Protein AF-A0A6I3A3E9-F1 (afdb_monomer)

Radius of gyration: 11.22 Å; Cα contacts (8 Å, |Δi|>4): 31; chains: 1; bounding box: 30×18×27 Å

Secondary structure (DSSP, 8-state):
--HHHHHHHHHHHHHHHHHHTTT-HHHHHHHHHHHHTS-TT-HHHHHHHHHHHHHH-

Structure (mmCIF, N/CA/C/O backbone):
data_AF-A0A6I3A3E9-F1
#
_entry.id   AF-A0A6I3A3E9-F1
#
loop_
_atom_site.group_PDB
_atom_site.id
_atom_site.type_symbol
_atom_site.label_atom_id
_atom_site.label_alt_id
_atom_site.label_comp_id
_atom_site.label_asym_id
_atom_site.label_entity_id
_atom_site.label_seq_id
_atom_site.pdbx_PDB_ins_code
_atom_site.Cartn_x
_atom_site.Cartn_y
_atom_site.Cartn_z
_atom_site.occupancy
_atom_site.B_iso_or_equiv
_atom_site.auth_seq_id
_atom_site.auth_comp_id
_atom_site.auth_asym_id
_atom_site.auth_atom_id
_atom_site.pdbx_PDB_model_num
ATOM 1 N N . ARG A 1 1 ? 21.558 4.218 -15.095 1.00 43.34 1 ARG A N 1
ATOM 2 C CA . ARG A 1 1 ? 21.369 2.900 -14.437 1.00 43.34 1 ARG A CA 1
ATOM 3 C C . ARG A 1 1 ? 20.920 3.162 -12.998 1.00 43.34 1 ARG A C 1
ATOM 5 O O . ARG A 1 1 ? 21.758 3.205 -12.116 1.00 43.34 1 ARG A O 1
ATOM 12 N N . THR A 1 2 ? 19.631 3.432 -12.788 1.00 54.25 2 THR A N 1
ATOM 13 C CA . THR A 1 2 ? 19.038 3.767 -11.470 1.00 54.25 2 THR A CA 1
ATOM 14 C C . THR A 1 2 ? 17.891 2.831 -11.072 1.00 54.25 2 THR A C 1
ATOM 16 O O . THR A 1 2 ? 17.357 2.972 -9.980 1.00 54.25 2 THR A O 1
ATOM 19 N N . GLY A 1 3 ? 17.548 1.841 -11.908 1.00 60.00 3 GLY A N 1
ATOM 20 C CA . GLY A 1 3 ? 16.380 0.974 -11.693 1.00 60.00 3 GLY A CA 1
ATOM 21 C C . GLY A 1 3 ? 16.373 0.186 -10.375 1.00 60.00 3 GLY A C 1
ATOM 22 O O . GLY A 1 3 ? 15.303 -0.059 -9.841 1.00 60.00 3 GLY A O 1
ATOM 23 N N . SER A 1 4 ? 17.539 -0.153 -9.808 1.00 63.03 4 SER A N 1
ATOM 24 C CA . SER A 1 4 ? 17.624 -0.900 -8.536 1.00 63.03 4 SER A CA 1
ATOM 25 C C . SER A 1 4 ? 17.318 -0.033 -7.313 1.00 63.03 4 SER A C 1
ATOM 27 O O . SER A 1 4 ? 16.521 -0.422 -6.469 1.00 63.03 4 SER A O 1
ATOM 29 N N . VAL A 1 5 ? 17.911 1.165 -7.237 1.00 66.56 5 VAL A N 1
ATOM 30 C CA . VAL A 1 5 ? 17.803 2.033 -6.050 1.00 66.56 5 VAL A CA 1
ATOM 31 C C . VAL A 1 5 ? 16.367 2.530 -5.862 1.00 66.56 5 VAL A C 1
ATOM 33 O O . VAL A 1 5 ? 15.878 2.582 -4.739 1.00 66.56 5 VAL A O 1
ATOM 36 N N . GLY A 1 6 ? 15.667 2.833 -6.963 1.00 83.25 6 GLY A N 1
ATOM 37 C CA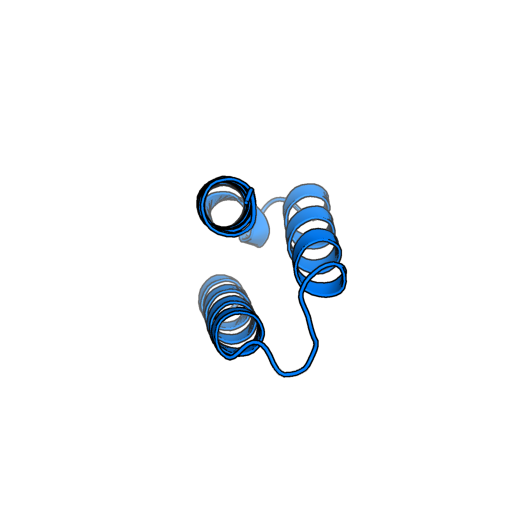 . GLY A 1 6 ? 14.254 3.214 -6.913 1.00 83.25 6 GLY A CA 1
ATOM 38 C C . GLY A 1 6 ? 13.348 2.066 -6.463 1.00 83.25 6 GLY A C 1
ATOM 39 O O . GLY A 1 6 ? 12.488 2.269 -5.612 1.00 83.25 6 GLY A O 1
ATOM 40 N N . ALA A 1 7 ? 13.573 0.850 -6.973 1.00 84.62 7 ALA A N 1
ATOM 41 C CA . ALA A 1 7 ? 12.775 -0.319 -6.607 1.00 84.62 7 ALA A CA 1
ATOM 42 C C . ALA A 1 7 ? 12.938 -0.704 -5.126 1.00 84.62 7 ALA A C 1
ATOM 44 O O . ALA A 1 7 ? 11.950 -0.989 -4.449 1.00 84.62 7 ALA A O 1
ATOM 45 N N . GLU A 1 8 ? 14.165 -0.667 -4.600 1.00 89.19 8 GLU A N 1
ATOM 46 C CA . GLU A 1 8 ? 14.427 -0.937 -3.181 1.00 89.19 8 GLU A CA 1
ATOM 47 C C . GLU A 1 8 ? 13.786 0.122 -2.278 1.00 89.19 8 GLU A C 1
ATOM 49 O O . GLU A 1 8 ? 13.144 -0.225 -1.288 1.00 89.19 8 GLU A O 1
ATOM 54 N N . GLN A 1 9 ? 13.879 1.403 -2.649 1.00 91.50 9 GLN A N 1
ATOM 55 C CA . GLN A 1 9 ? 13.269 2.489 -1.883 1.00 91.50 9 GLN A CA 1
ATOM 56 C C . GLN A 1 9 ? 11.736 2.388 -1.852 1.00 91.50 9 GLN A C 1
ATOM 58 O O . GLN A 1 9 ? 11.135 2.535 -0.785 1.00 91.50 9 GLN A O 1
ATOM 63 N N . VAL A 1 10 ? 11.109 2.067 -2.989 1.00 93.69 10 VAL A N 1
ATOM 64 C CA . VAL A 1 10 ? 9.663 1.805 -3.071 1.00 93.69 10 VAL A CA 1
ATOM 65 C C . VAL A 1 10 ? 9.283 0.613 -2.193 1.00 93.69 10 VAL A C 1
ATOM 67 O O . VAL A 1 10 ? 8.330 0.700 -1.422 1.00 93.69 10 VAL A O 1
ATOM 70 N N . ALA A 1 11 ? 10.050 -0.480 -2.229 1.00 94.31 11 ALA A N 1
ATOM 71 C CA . ALA A 1 11 ? 9.793 -1.648 -1.389 1.00 94.31 11 ALA A CA 1
ATOM 72 C C . ALA A 1 11 ? 9.906 -1.335 0.116 1.00 94.31 11 ALA A C 1
ATOM 74 O O . ALA A 1 11 ? 9.082 -1.805 0.908 1.00 94.31 11 ALA A O 1
ATOM 75 N N . THR A 1 12 ? 10.887 -0.524 0.524 1.00 96.38 12 THR A N 1
ATOM 76 C CA . THR A 1 12 ? 11.014 -0.047 1.910 1.00 96.38 12 THR A CA 1
ATOM 77 C C . THR A 1 12 ? 9.798 0.778 2.324 1.00 96.38 12 THR A C 1
ATOM 79 O O . THR A 1 12 ? 9.235 0.536 3.391 1.00 96.38 12 THR A O 1
ATOM 82 N N . GLN A 1 13 ? 9.349 1.705 1.476 1.00 97.19 13 GLN A N 1
ATOM 83 C CA . GLN A 1 13 ? 8.201 2.558 1.779 1.00 97.19 13 GLN A CA 1
ATOM 84 C C . GLN A 1 13 ? 6.892 1.763 1.851 1.00 97.19 13 GLN A C 1
ATOM 86 O O . GLN A 1 13 ? 6.129 1.929 2.799 1.00 97.19 13 GLN A O 1
ATOM 91 N N . LEU A 1 14 ? 6.670 0.834 0.916 1.00 97.81 14 LEU A N 1
ATOM 92 C CA . LEU A 1 14 ? 5.520 -0.073 0.941 1.00 97.81 14 LEU A CA 1
ATOM 93 C C . LEU A 1 14 ? 5.504 -0.930 2.211 1.00 97.81 14 LEU A C 1
ATOM 95 O O . LEU A 1 14 ? 4.442 -1.141 2.786 1.00 97.81 14 LEU A O 1
ATOM 99 N N . THR A 1 15 ? 6.667 -1.393 2.682 1.00 97.81 15 THR A N 1
ATOM 100 C CA . THR A 1 15 ? 6.766 -2.138 3.950 1.00 97.81 15 THR A CA 1
ATOM 101 C C . THR A 1 15 ? 6.313 -1.285 5.133 1.00 97.81 15 THR A C 1
ATOM 103 O O . THR A 1 15 ? 5.507 -1.753 5.929 1.00 97.81 15 THR A O 1
ATOM 106 N N . ALA A 1 16 ? 6.791 -0.041 5.229 1.00 97.50 16 ALA A N 1
ATOM 107 C CA . ALA A 1 16 ? 6.445 0.855 6.331 1.00 97.50 16 ALA A CA 1
ATOM 108 C C . ALA A 1 16 ? 4.947 1.203 6.351 1.00 97.50 16 ALA A C 1
ATOM 110 O O . ALA A 1 16 ? 4.310 1.114 7.396 1.00 97.50 16 ALA A O 1
ATOM 111 N N . LEU A 1 17 ? 4.372 1.531 5.190 1.00 98.31 17 LEU A N 1
ATOM 112 C CA . LEU A 1 17 ? 2.944 1.845 5.063 1.00 98.31 17 LEU A CA 1
ATOM 113 C C . LEU A 1 17 ? 2.059 0.638 5.395 1.00 98.31 17 LEU A C 1
ATOM 115 O O . LEU A 1 17 ? 0.990 0.780 5.980 1.00 98.31 17 LEU A O 1
ATOM 119 N N . LEU A 1 18 ? 2.506 -0.574 5.058 1.00 97.19 18 LEU A N 1
ATOM 120 C CA . LEU A 1 18 ? 1.756 -1.799 5.322 1.00 97.19 18 LEU A CA 1
ATOM 121 C C . LEU A 1 18 ? 1.537 -2.063 6.824 1.00 97.19 18 LEU A C 1
ATOM 123 O O . LEU A 1 18 ? 0.574 -2.740 7.196 1.00 97.19 18 LEU A O 1
ATOM 127 N N . ASP A 1 19 ? 2.417 -1.559 7.689 1.00 96.25 19 ASP A N 1
ATOM 128 C CA . ASP A 1 19 ? 2.298 -1.750 9.134 1.00 96.25 19 ASP A CA 1
ATOM 129 C C . ASP A 1 19 ? 1.202 -0.888 9.767 1.00 96.25 19 ASP A C 1
ATOM 131 O O . ASP A 1 19 ? 0.617 -1.303 10.767 1.00 96.25 19 ASP A O 1
ATOM 135 N N . THR A 1 20 ? 0.854 0.242 9.151 1.00 97.12 20 THR A N 1
ATOM 136 C CA . THR A 1 20 ? -0.140 1.199 9.661 1.00 97.12 20 THR A CA 1
ATOM 137 C C . THR A 1 20 ? -1.431 1.239 8.838 1.00 97.12 20 THR A C 1
ATOM 139 O O . THR A 1 20 ? -2.477 1.621 9.361 1.00 97.12 20 THR A O 1
ATOM 142 N N . ALA A 1 21 ? -1.414 0.754 7.590 1.00 96.75 21 ALA A N 1
ATOM 143 C CA . ALA A 1 21 ? -2.530 0.811 6.637 1.00 96.75 21 ALA A CA 1
ATOM 144 C C . ALA A 1 21 ? -3.850 0.173 7.109 1.00 96.75 2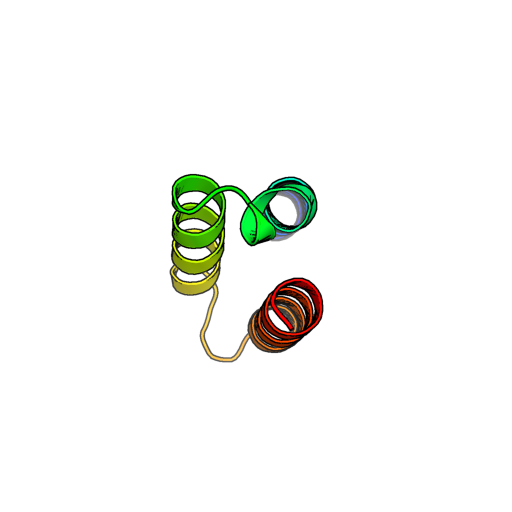1 ALA A C 1
ATOM 146 O O . ALA A 1 21 ? -4.894 0.409 6.499 1.00 96.75 21 ALA A O 1
ATOM 147 N N . LYS A 1 22 ? -3.842 -0.657 8.161 1.00 96.25 22 LYS A N 1
ATOM 148 C CA . LYS A 1 22 ? -5.080 -1.194 8.749 1.00 96.25 22 LYS A CA 1
ATOM 149 C C . LYS A 1 22 ? -5.868 -0.125 9.502 1.00 96.25 22 LYS A C 1
ATOM 151 O O . LYS A 1 22 ? -7.089 -0.082 9.394 1.00 96.25 22 LYS A O 1
ATOM 156 N N . GLU A 1 23 ? -5.171 0.720 10.250 1.00 97.44 23 GLU A N 1
ATOM 157 C CA . GLU A 1 23 ? -5.777 1.710 11.145 1.00 97.44 23 GLU A CA 1
ATOM 158 C C . GLU A 1 23 ? -5.691 3.133 10.586 1.00 97.44 23 GLU A C 1
ATOM 160 O O . GLU A 1 23 ? -6.449 4.000 11.011 1.00 97.44 23 GLU A O 1
ATOM 165 N N . ASN A 1 24 ? -4.823 3.362 9.598 1.00 97.88 24 ASN A N 1
ATOM 166 C CA . ASN A 1 24 ? -4.659 4.645 8.932 1.00 97.88 24 ASN A CA 1
ATOM 167 C C . ASN A 1 24 ? -5.093 4.560 7.460 1.00 97.88 24 ASN A C 1
ATOM 169 O O . ASN A 1 24 ? -4.528 3.810 6.661 1.00 97.88 24 ASN A O 1
ATOM 173 N N . GLU A 1 25 ? -6.128 5.322 7.112 1.00 97.44 25 GLU A N 1
ATOM 174 C CA . GLU A 1 25 ? -6.637 5.413 5.745 1.00 97.44 25 GLU A CA 1
ATOM 175 C C . GLU A 1 25 ? -5.697 6.157 4.801 1.00 97.44 25 GLU A C 1
ATOM 177 O O . GLU A 1 25 ? -5.536 5.723 3.662 1.00 97.44 25 GLU A O 1
ATOM 182 N N . ASP A 1 26 ? -5.017 7.194 5.284 1.00 98.12 26 ASP A N 1
ATOM 183 C CA . ASP A 1 26 ? -4.076 7.967 4.476 1.00 98.12 26 ASP A CA 1
ATOM 184 C C . ASP A 1 26 ? -2.868 7.104 4.084 1.00 98.12 26 ASP A C 1
ATOM 186 O O . ASP A 1 26 ? -2.468 7.078 2.921 1.00 98.12 26 ASP A O 1
ATOM 190 N N . ASP A 1 27 ? -2.346 6.304 5.021 1.00 98.19 27 ASP A N 1
ATOM 191 C CA . ASP A 1 27 ? -1.236 5.381 4.738 1.00 98.19 27 ASP A CA 1
ATOM 192 C C . ASP A 1 27 ? -1.655 4.278 3.758 1.00 98.19 27 ASP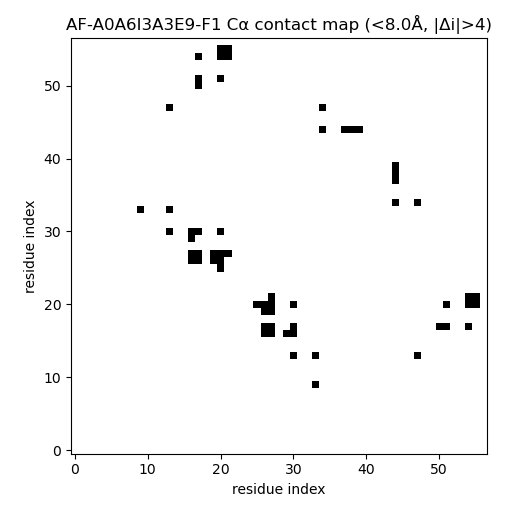 A C 1
ATOM 194 O O . ASP A 1 27 ? -0.879 3.855 2.895 1.00 98.19 27 ASP A O 1
ATOM 198 N N . ARG A 1 28 ? -2.907 3.818 3.857 1.00 98.00 28 ARG A N 1
ATOM 199 C CA . ARG A 1 28 ? -3.479 2.864 2.904 1.00 98.00 28 ARG A CA 1
ATOM 200 C C . ARG A 1 28 ? -3.618 3.480 1.515 1.00 98.00 28 ARG A C 1
ATOM 202 O O . ARG A 1 28 ? -3.309 2.796 0.540 1.00 98.00 28 ARG A O 1
ATOM 209 N N . GLN A 1 29 ? -4.049 4.735 1.418 1.00 98.19 29 GLN A N 1
ATOM 210 C CA . GLN A 1 29 ? -4.134 5.442 0.143 1.00 98.19 29 GLN A CA 1
ATOM 211 C C . GLN A 1 29 ? -2.741 5.611 -0.470 1.00 98.19 29 GLN A C 1
ATOM 213 O O . GLN A 1 29 ? -2.523 5.194 -1.604 1.00 98.19 29 GLN A O 1
ATOM 218 N N . GLN A 1 30 ? -1.766 6.081 0.310 1.00 98.12 30 GLN A N 1
ATOM 219 C CA . GLN A 1 30 ? -0.389 6.241 -0.155 1.00 98.12 30 GLN A CA 1
ATOM 220 C C . GLN A 1 30 ? 0.229 4.914 -0.625 1.00 98.12 30 GLN A C 1
ATOM 222 O O . GLN A 1 30 ? 0.991 4.885 -1.593 1.00 98.12 30 GLN A O 1
ATOM 227 N N . PHE A 1 31 ? -0.098 3.798 0.033 1.00 98.25 31 PHE A N 1
ATOM 228 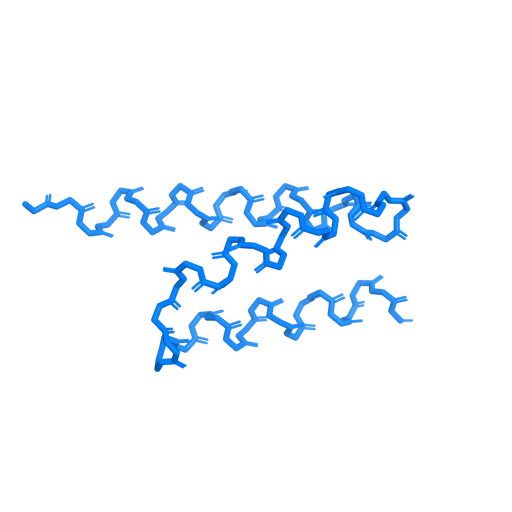C CA . PHE A 1 31 ? 0.333 2.476 -0.412 1.00 98.25 31 PHE A CA 1
ATOM 229 C C . PHE A 1 31 ? -0.217 2.153 -1.806 1.00 98.25 31 PHE A C 1
ATOM 231 O O . PHE A 1 31 ? 0.530 1.674 -2.657 1.00 98.25 31 PHE A O 1
ATOM 238 N N . VAL A 1 32 ? -1.506 2.410 -2.051 1.00 97.12 32 VAL A N 1
ATOM 239 C CA . VAL A 1 32 ? -2.138 2.182 -3.361 1.00 97.12 32 VAL A CA 1
ATOM 240 C C . VAL A 1 32 ? -1.524 3.089 -4.425 1.00 97.12 32 VAL A C 1
ATOM 242 O O . VAL A 1 32 ? -1.156 2.581 -5.483 1.00 97.12 32 VAL A O 1
ATOM 245 N N . ASP A 1 33 ? -1.308 4.367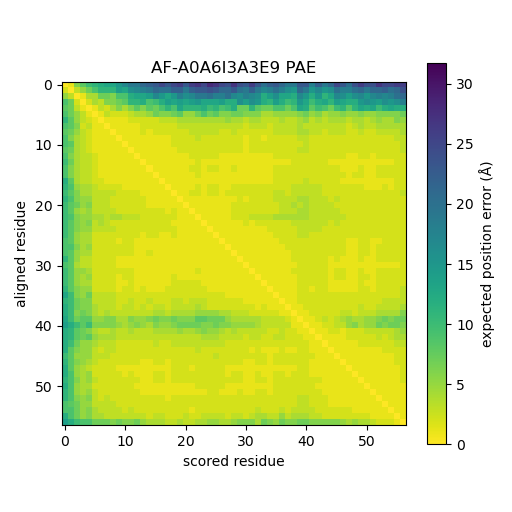 -4.119 1.00 97.62 33 ASP A N 1
ATOM 246 C CA . ASP A 1 33 ? -0.690 5.328 -5.039 1.00 97.62 33 ASP A CA 1
ATOM 247 C C . ASP A 1 33 ? 0.708 4.859 -5.48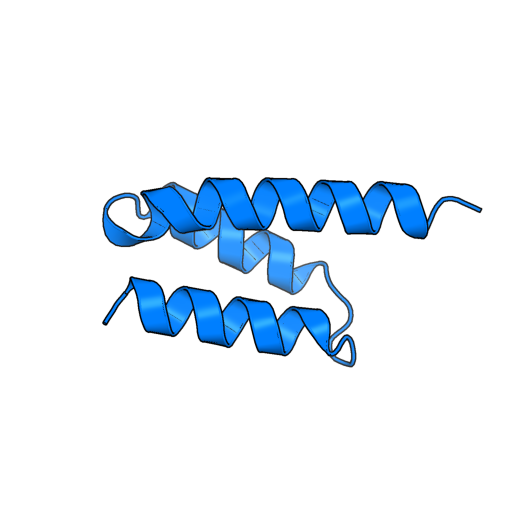2 1.00 97.62 33 ASP A C 1
ATOM 249 O O . ASP A 1 33 ? 1.048 4.892 -6.664 1.00 97.62 33 ASP A O 1
ATOM 253 N N . LEU A 1 34 ? 1.519 4.337 -4.553 1.00 96.12 34 LEU A N 1
ATOM 254 C CA . LEU A 1 34 ? 2.832 3.771 -4.883 1.00 96.12 34 LEU A CA 1
ATOM 255 C C . LEU A 1 34 ? 2.734 2.545 -5.795 1.00 96.12 34 LEU A C 1
ATOM 257 O O . LEU A 1 34 ? 3.597 2.360 -6.652 1.00 96.12 34 LEU A O 1
ATOM 261 N N . LEU A 1 35 ? 1.698 1.714 -5.644 1.00 95.50 35 LEU A N 1
ATOM 262 C CA . LEU A 1 35 ? 1.475 0.597 -6.561 1.00 95.50 35 LEU A CA 1
ATOM 263 C C . LEU A 1 35 ? 1.101 1.077 -7.961 1.00 95.50 35 LEU A C 1
ATOM 265 O O . LEU A 1 35 ? 1.497 0.438 -8.932 1.00 95.50 35 LEU A O 1
ATOM 269 N N . GLU A 1 36 ? 0.344 2.162 -8.092 1.00 94.06 36 GLU A N 1
ATOM 270 C CA . GLU A 1 36 ? -0.042 2.717 -9.395 1.00 94.06 36 GLU A CA 1
ATOM 271 C C . GLU A 1 36 ? 1.160 3.214 -10.203 1.00 94.06 36 GLU A C 1
ATOM 273 O O . GLU A 1 36 ? 1.143 3.112 -11.427 1.00 94.06 36 GLU A O 1
ATOM 278 N N . LEU A 1 37 ? 2.230 3.649 -9.531 1.00 92.38 37 LEU A N 1
ATOM 279 C CA . LEU A 1 37 ? 3.491 4.042 -10.167 1.00 92.38 37 LEU A CA 1
ATOM 280 C C . LEU A 1 37 ? 4.339 2.857 -10.662 1.00 92.38 37 LEU A C 1
ATOM 282 O O . LEU A 1 37 ? 5.272 3.064 -11.436 1.00 92.38 37 LEU A O 1
ATOM 286 N N . MET A 1 38 ? 4.057 1.632 -10.207 1.00 90.88 38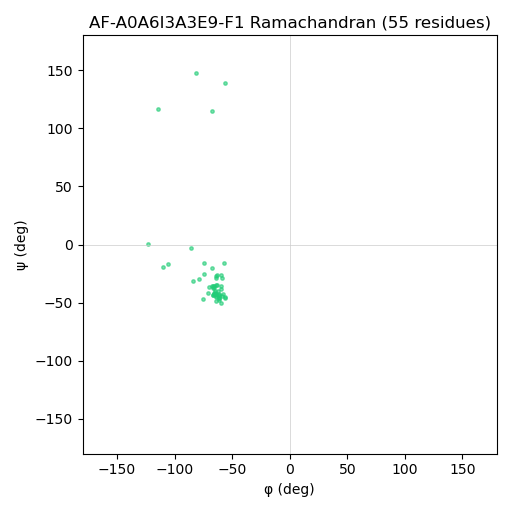 MET A N 1
ATOM 287 C CA . MET A 1 38 ? 4.741 0.421 -10.672 1.00 90.88 38 MET A CA 1
ATOM 288 C C . MET A 1 38 ? 4.140 -0.068 -11.994 1.00 90.88 38 MET A C 1
ATOM 290 O O . MET A 1 38 ? 2.923 0.013 -12.186 1.00 90.88 38 MET A O 1
ATOM 294 N N . ASP A 1 39 ? 4.965 -0.672 -12.852 1.00 90.38 39 ASP A N 1
ATOM 295 C CA . ASP A 1 39 ? 4.500 -1.303 -14.092 1.00 90.38 39 ASP A CA 1
ATOM 296 C C . ASP A 1 39 ? 3.426 -2.364 -13.801 1.00 90.38 39 ASP A C 1
ATOM 298 O O . ASP A 1 39 ? 3.522 -3.143 -12.849 1.00 90.38 39 ASP A O 1
ATOM 302 N N . ASP A 1 40 ? 2.382 -2.418 -14.628 1.00 86.00 40 ASP A N 1
ATOM 303 C CA . ASP A 1 40 ? 1.273 -3.363 -14.431 1.00 86.00 40 ASP A CA 1
ATOM 304 C C . ASP A 1 40 ? 1.696 -4.830 -14.564 1.00 86.00 40 ASP A C 1
ATOM 306 O O . ASP A 1 40 ? 1.100 -5.704 -13.929 1.00 86.00 40 ASP A O 1
ATOM 310 N N . GLU A 1 41 ? 2.748 -5.091 -15.341 1.00 89.00 41 GLU A N 1
ATOM 311 C CA . GLU A 1 41 ? 3.346 -6.417 -15.503 1.00 89.00 41 GLU A CA 1
ATOM 312 C C . GLU A 1 41 ? 4.381 -6.746 -14.413 1.00 89.00 41 GLU A C 1
ATOM 314 O O . GLU A 1 41 ? 4.891 -7.868 -14.382 1.00 89.00 41 GLU A O 1
ATOM 319 N N . ASP A 1 42 ? 4.681 -5.816 -13.494 1.00 87.88 42 ASP A N 1
ATOM 320 C CA . ASP A 1 42 ? 5.625 -6.069 -12.407 1.00 87.88 42 ASP A CA 1
ATOM 321 C C . ASP A 1 42 ? 5.038 -7.109 -11.427 1.00 87.88 42 ASP A C 1
ATOM 323 O O . ASP A 1 42 ? 4.051 -6.838 -10.722 1.00 87.88 42 ASP A O 1
ATOM 327 N N . PRO A 1 43 ? 5.647 -8.306 -11.306 1.00 91.06 43 PRO A N 1
ATOM 328 C CA . PRO A 1 43 ? 5.170 -9.329 -10.384 1.00 91.06 43 PRO A CA 1
ATOM 329 C C . PRO A 1 43 ? 5.168 -8.861 -8.919 1.00 91.06 43 PRO A C 1
ATOM 331 O O . PRO A 1 43 ? 4.361 -9.358 -8.123 1.00 91.06 43 PRO A O 1
ATOM 334 N N . ALA A 1 44 ? 6.015 -7.898 -8.538 1.00 92.94 44 ALA A N 1
ATOM 335 C CA . ALA A 1 44 ? 6.044 -7.330 -7.194 1.00 92.94 44 ALA A CA 1
ATOM 336 C C . ALA A 1 44 ? 4.761 -6.548 -6.871 1.00 92.94 44 ALA A C 1
ATOM 338 O O . ALA A 1 44 ? 4.261 -6.649 -5.746 1.00 92.94 44 ALA A O 1
ATOM 339 N N . LYS A 1 45 ? 4.157 -5.855 -7.849 1.00 94.31 45 LYS A N 1
ATOM 340 C CA . LYS A 1 45 ? 2.896 -5.111 -7.676 1.00 94.31 45 LYS A CA 1
ATOM 341 C C . LYS A 1 45 ? 1.769 -6.038 -7.211 1.00 94.31 45 LYS A C 1
ATOM 343 O O . LYS A 1 45 ? 1.045 -5.740 -6.260 1.00 94.31 45 LYS A O 1
ATOM 348 N N . ALA A 1 46 ? 1.656 -7.221 -7.821 1.00 94.62 46 ALA A N 1
ATOM 349 C CA . ALA A 1 46 ? 0.677 -8.236 -7.428 1.00 94.62 46 ALA A CA 1
ATOM 350 C C . ALA A 1 46 ? 0.942 -8.813 -6.025 1.00 94.62 46 ALA A C 1
ATOM 352 O O . ALA A 1 46 ? -0.002 -9.065 -5.271 1.00 94.62 46 ALA A O 1
ATOM 353 N N . GLN A 1 47 ? 2.211 -9.006 -5.647 1.00 96.31 47 GLN A N 1
ATOM 354 C CA .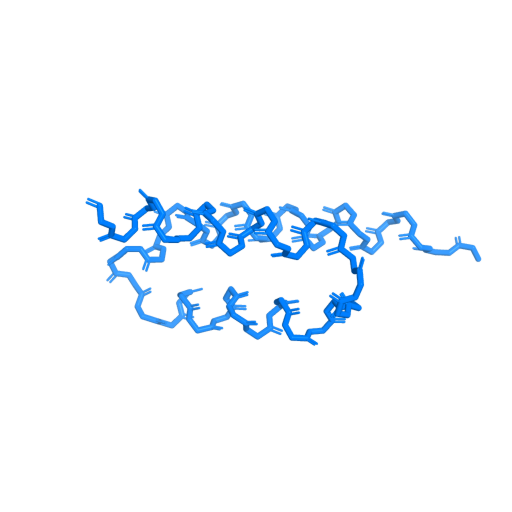 GLN A 1 47 ? 2.573 -9.474 -4.306 1.00 96.31 47 GLN A CA 1
ATOM 355 C C . GLN A 1 47 ? 2.202 -8.453 -3.225 1.00 96.31 47 GLN A C 1
ATOM 357 O O . GLN A 1 47 ? 1.645 -8.830 -2.193 1.00 96.31 47 GLN A O 1
ATOM 362 N N . TRP A 1 48 ? 2.457 -7.166 -3.464 1.00 97.50 48 TRP A N 1
ATOM 363 C CA . TRP A 1 48 ? 2.107 -6.100 -2.528 1.00 97.50 48 TRP A CA 1
ATOM 364 C C . TRP A 1 48 ? 0.598 -5.942 -2.341 1.00 97.50 48 TRP A C 1
ATOM 366 O O . TRP A 1 48 ? 0.149 -5.828 -1.202 1.00 97.50 48 TRP A O 1
ATOM 376 N N . ARG A 1 49 ? -0.203 -6.059 -3.410 1.00 96.38 49 ARG A N 1
ATOM 377 C CA . ARG A 1 49 ? -1.676 -6.087 -3.296 1.00 96.38 49 ARG A CA 1
ATOM 378 C C . ARG A 1 49 ? -2.163 -7.197 -2.369 1.00 96.38 49 ARG A C 1
ATOM 380 O O . ARG A 1 49 ? -2.981 -6.947 -1.492 1.00 96.38 49 ARG A O 1
ATOM 387 N N . ARG A 1 50 ? -1.617 -8.410 -2.515 1.00 97.06 50 ARG A N 1
ATOM 388 C CA . ARG A 1 50 ? -1.966 -9.548 -1.645 1.00 97.06 50 ARG A CA 1
ATOM 389 C C . ARG A 1 50 ? -1.610 -9.280 -0.184 1.00 97.06 50 ARG A C 1
ATOM 391 O O . ARG A 1 50 ? -2.410 -9.589 0.693 1.00 97.06 50 ARG A O 1
ATOM 398 N N . LYS A 1 51 ? -0.434 -8.696 0.076 1.00 97.81 51 LYS A N 1
ATOM 399 C CA . LYS A 1 51 ? -0.010 -8.317 1.432 1.00 97.81 51 LYS A CA 1
ATOM 400 C C . LYS A 1 51 ? -0.956 -7.290 2.057 1.00 97.81 51 LYS A C 1
ATOM 402 O O . LYS A 1 51 ? -1.322 -7.463 3.215 1.00 97.81 51 LYS A O 1
ATOM 407 N N . LEU A 1 52 ? -1.373 -6.272 1.298 1.00 97.25 52 LEU A N 1
ATOM 408 C CA . LEU A 1 52 ? -2.341 -5.280 1.771 1.00 97.25 52 LEU A CA 1
ATOM 409 C C . LEU A 1 52 ? -3.666 -5.946 2.146 1.00 97.25 52 LEU A C 1
ATOM 411 O O . LEU A 1 52 ? -4.132 -5.776 3.267 1.00 97.25 52 LEU A O 1
ATOM 415 N N . THR A 1 53 ? -4.234 -6.773 1.262 1.00 96.88 53 THR A N 1
ATOM 416 C CA . THR A 1 53 ? -5.474 -7.506 1.561 1.00 96.88 53 THR A CA 1
ATOM 417 C C . THR A 1 53 ? -5.344 -8.352 2.830 1.00 96.88 53 THR A C 1
ATOM 419 O O . THR A 1 53 ? -6.217 -8.282 3.685 1.00 96.88 53 THR A O 1
ATOM 422 N N . ALA A 1 54 ? -4.239 -9.085 2.997 1.00 96.81 54 ALA A N 1
ATOM 423 C CA . ALA A 1 54 ? -3.997 -9.918 4.179 1.00 96.81 54 ALA A CA 1
ATOM 424 C C . ALA A 1 54 ? -3.788 -9.127 5.486 1.00 96.81 54 ALA A C 1
ATOM 426 O O . ALA A 1 54 ? -3.896 -9.691 6.568 1.00 96.81 54 ALA A O 1
ATOM 427 N N . LYS A 1 55 ? -3.442 -7.836 5.415 1.00 95.00 55 LYS A N 1
ATOM 428 C CA . LYS A 1 55 ? -3.372 -6.961 6.597 1.00 95.00 55 LYS A CA 1
ATOM 429 C C . LYS A 1 55 ? -4.738 -6.385 6.969 1.00 95.00 55 LYS A C 1
ATOM 431 O O . LYS A 1 55 ? -4.984 -6.140 8.150 1.00 95.00 55 LYS A O 1
ATOM 436 N N . LEU A 1 56 ? -5.608 -6.160 5.983 1.00 92.75 56 LEU A N 1
ATOM 437 C CA . LEU A 1 56 ? -6.931 -5.565 6.188 1.00 92.75 56 LEU A CA 1
ATOM 438 C C . LEU A 1 56 ? -7.971 -6.562 6.722 1.00 92.75 56 LEU A C 1
ATOM 440 O O . LEU A 1 56 ? -8.862 -6.140 7.460 1.00 92.75 56 LEU A O 1
ATOM 444 N N . PHE A 1 57 ? -7.842 -7.852 6.398 1.00 90.31 57 PHE A N 1
ATOM 445 C CA . PHE A 1 57 ? -8.790 -8.917 6.753 1.00 90.31 57 PHE A CA 1
ATOM 446 C C . PHE A 1 57 ? -8.105 -10.043 7.524 1.00 90.31 57 PHE A C 1
ATOM 448 O O . PHE A 1 57 ? -8.674 -10.461 8.557 1.00 90.31 57 PHE A O 1
#

Mean predicted aligned error: 3.53 Å

Sequence (57 aa):
RTGSVGAEQVATQLTALLDTAKENEDDRQQFVDLLELMDDEDPAKAQWRRKLTAKLF

Foldseek 3Di:
DCVPVVVVVLVVLLVVLLVCVQPDVVSV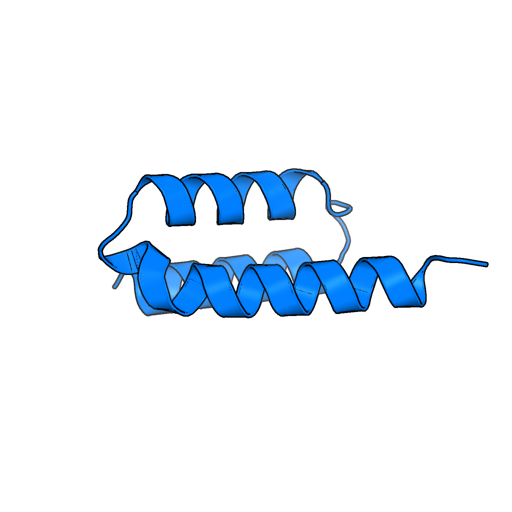VVNVVSLVPDDPPPPVSVVSVVSSVVSND

pLDDT: mean 91.54, std 11.42, range [43.34, 98.31]

Solvent-accessible surface area (backbone atoms only — not comparable to full-atom values): 3344 Å² total; per-residue (Å²): 144,58,72,64,65,55,52,52,52,51,52,53,51,48,54,60,28,59,76,45,30,68,84,32,67,67,40,36,49,53,44,52,55,56,48,69,76,43,61,90,84,39,70,63,50,60,52,51,53,52,52,51,53,66,60,68,108